Protein AF-A0A6N6KCE3-F1 (afdb_monomer_lite)

Sequence (67 aa):
MPRVIEKVAVIVHYTDGKSDEGFIPLPLASGGQAKVEFFMLNRVDDTSVLVNLLHVIRVEQSIILKE

Radius of gyration: 12.63 Å; chains: 1; bounding box: 27×25×36 Å

Organism: NCBI:txid1563222

Secondary structure (DSSP, 8-state):
-PPEEEEEEEEEEETTS-EEEEE--SSPPTTTTTSTTEEEEEETTS-EEEEEGGGEEEEEEEEEEE-

pLDDT: mean 85.39, std 13.39, range [45.5, 96.94]

Foldseek 3Di:
DDWDFPWKWKWWAFQVRDIFTATFDPPQPPVQCPPVQWGWGQGPVRDIDIDGNVGTPDMDIDTDIDD

Structure (mmCIF, N/CA/C/O backbone):
data_AF-A0A6N6KCE3-F1
#
_entry.id   AF-A0A6N6KCE3-F1
#
loop_
_atom_site.group_PDB
_atom_site.id
_atom_site.type_symbol
_atom_site.label_atom_id
_atom_site.label_alt_id
_atom_site.label_comp_id
_atom_site.label_asym_id
_atom_site.label_entity_id
_atom_site.label_seq_id
_atom_site.pdbx_PDB_ins_code
_atom_site.Cartn_x
_atom_site.Cartn_y
_atom_site.Cartn_z
_atom_site.occupancy
_atom_site.B_iso_or_equiv
_atom_site.auth_seq_id
_atom_site.auth_comp_id
_atom_site.auth_asym_id
_atom_site.auth_atom_id
_atom_site.pdbx_PDB_model_num
ATOM 1 N N . MET A 1 1 ? -16.986 13.039 20.798 1.00 62.28 1 MET A N 1
ATOM 2 C CA . MET A 1 1 ? -15.538 12.738 20.792 1.00 62.28 1 MET A CA 1
ATOM 3 C C . MET A 1 1 ? -15.047 12.810 19.348 1.00 62.28 1 MET A C 1
ATOM 5 O O . MET A 1 1 ? -15.865 12.549 18.469 1.00 62.28 1 MET A O 1
ATOM 9 N N . PRO A 1 2 ? -13.810 13.250 19.060 1.00 72.81 2 PRO A N 1
ATOM 10 C CA . PRO A 1 2 ? -13.302 13.250 17.689 1.00 72.81 2 PRO A CA 1
ATOM 11 C C . PRO A 1 2 ? -13.115 11.804 17.204 1.00 72.81 2 PRO A C 1
ATOM 13 O O . PRO A 1 2 ? -12.532 10.997 17.923 1.00 72.81 2 PRO A O 1
ATOM 16 N N . ARG A 1 3 ? -13.603 11.483 15.998 1.00 73.81 3 ARG A N 1
ATOM 17 C CA . ARG A 1 3 ? -13.369 10.177 15.359 1.00 73.81 3 ARG A CA 1
ATOM 18 C C . ARG A 1 3 ? -11.883 10.042 15.032 1.00 73.81 3 ARG A C 1
ATOM 20 O O . ARG A 1 3 ? -11.318 10.941 14.409 1.00 73.81 3 ARG A O 1
ATOM 27 N N . VAL A 1 4 ? -11.261 8.938 15.438 1.00 83.0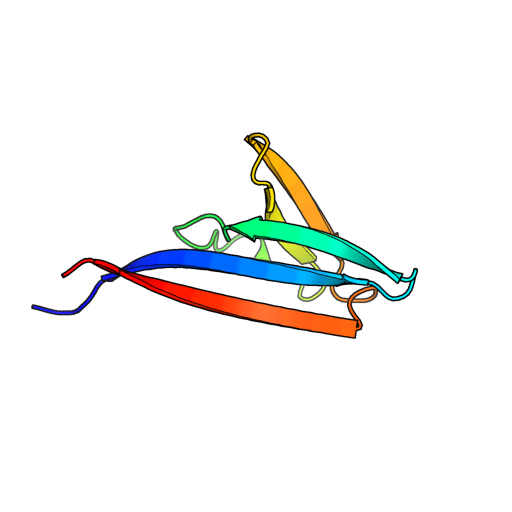0 4 VAL A N 1
ATOM 28 C CA . VAL A 1 4 ? -9.837 8.666 15.184 1.00 83.00 4 VAL A CA 1
ATOM 29 C C . VAL A 1 4 ? -9.725 7.679 14.028 1.00 83.00 4 VAL A C 1
ATOM 31 O O . VAL A 1 4 ? -10.466 6.698 13.980 1.00 83.00 4 VAL A O 1
ATOM 34 N N . ILE A 1 5 ? -8.813 7.932 13.087 1.00 85.38 5 ILE A N 1
ATOM 35 C CA . ILE A 1 5 ? -8.512 6.969 12.021 1.00 85.38 5 ILE A CA 1
ATOM 36 C C . ILE A 1 5 ? -7.894 5.730 12.667 1.00 85.38 5 ILE A C 1
ATOM 38 O O . ILE A 1 5 ? -6.824 5.809 13.266 1.00 85.38 5 ILE A O 1
ATOM 42 N N . GLU A 1 6 ? -8.572 4.594 12.541 1.00 87.62 6 GLU A N 1
ATOM 43 C CA . GLU A 1 6 ? -8.077 3.307 13.017 1.00 87.62 6 GLU A CA 1
ATOM 44 C C . GLU A 1 6 ? -7.137 2.683 11.985 1.00 87.62 6 GLU A C 1
ATOM 46 O O . GLU A 1 6 ? -6.051 2.223 12.330 1.00 87.62 6 GLU A O 1
ATOM 51 N N . LYS A 1 7 ? -7.559 2.672 10.712 1.00 88.88 7 LYS A N 1
ATOM 52 C CA . LYS A 1 7 ? -6.828 2.063 9.594 1.00 88.88 7 LYS A CA 1
ATOM 53 C C . LYS A 1 7 ? -7.151 2.771 8.281 1.00 88.88 7 LYS A C 1
ATOM 55 O O . LYS A 1 7 ? -8.233 3.331 8.111 1.00 88.88 7 LYS A O 1
ATOM 60 N N . VAL A 1 8 ? -6.231 2.681 7.325 1.00 91.56 8 VAL A N 1
ATOM 61 C CA . VAL A 1 8 ? -6.466 3.061 5.926 1.00 91.56 8 VAL A CA 1
ATOM 62 C C . VAL A 1 8 ? -6.112 1.860 5.061 1.00 91.56 8 VAL A C 1
ATOM 64 O O . VAL A 1 8 ? -4.938 1.512 4.962 1.00 91.56 8 VAL A O 1
ATOM 67 N N . ALA A 1 9 ? -7.124 1.207 4.496 1.00 94.06 9 ALA A N 1
ATOM 68 C CA . ALA A 1 9 ? -6.952 0.107 3.552 1.00 94.06 9 ALA A CA 1
ATOM 69 C C . ALA A 1 9 ? -6.711 0.673 2.151 1.00 94.06 9 ALA A C 1
ATOM 71 O O . ALA A 1 9 ? -7.358 1.652 1.772 1.00 94.06 9 ALA A O 1
ATOM 72 N N . VAL A 1 10 ? -5.787 0.078 1.402 1.00 94.62 10 VAL A N 1
ATOM 73 C CA . VAL A 1 10 ? -5.324 0.585 0.111 1.00 94.62 10 VAL A CA 1
ATOM 74 C C . VAL A 1 10 ? -5.125 -0.548 -0.889 1.00 94.62 10 VAL A C 1
ATOM 76 O O . VAL A 1 10 ? -4.573 -1.591 -0.544 1.00 94.62 10 VAL A O 1
ATOM 79 N N . ILE A 1 11 ? -5.521 -0.294 -2.137 1.00 96.25 11 ILE A N 1
ATOM 80 C CA . ILE A 1 11 ? -5.114 -1.059 -3.319 1.00 96.25 11 ILE A CA 1
ATOM 81 C C . ILE A 1 11 ? -4.292 -0.131 -4.211 1.00 96.25 11 ILE A C 1
ATOM 83 O O . ILE A 1 11 ? -4.755 0.943 -4.606 1.00 96.25 11 ILE A O 1
ATOM 87 N N . VAL A 1 12 ? -3.068 -0.536 -4.522 1.00 95.88 12 VAL A N 1
ATOM 88 C CA . VAL A 1 12 ? -2.146 0.191 -5.394 1.00 95.88 12 VAL A CA 1
ATOM 89 C C . VAL A 1 12 ? -2.104 -0.509 -6.736 1.00 95.88 12 VAL A C 1
ATOM 91 O O . VAL A 1 12 ? -1.831 -1.701 -6.779 1.00 95.88 12 VAL A O 1
ATOM 94 N N . HIS A 1 13 ? -2.330 0.223 -7.823 1.00 96.94 13 HIS A N 1
ATOM 95 C CA . HIS A 1 13 ? -2.206 -0.286 -9.188 1.00 96.94 13 HIS A CA 1
ATOM 96 C C . HIS A 1 13 ? -0.968 0.310 -9.851 1.00 96.94 13 HIS A C 1
ATOM 98 O O . HIS A 1 13 ? -0.811 1.537 -9.891 1.00 96.94 13 HIS A O 1
ATOM 104 N N . TYR A 1 14 ? -0.106 -0.550 -10.384 1.00 96.25 14 TYR A N 1
ATOM 105 C CA . TYR A 1 14 ? 1.181 -0.170 -10.958 1.00 96.25 14 TYR A CA 1
ATOM 106 C C . TYR A 1 14 ? 1.146 -0.063 -12.487 1.00 96.25 14 TYR A C 1
ATOM 108 O O . TYR A 1 14 ? 0.266 -0.600 -13.160 1.00 96.25 14 TYR A O 1
ATOM 116 N N . THR A 1 15 ? 2.143 0.616 -13.056 1.00 95.44 15 THR A N 1
ATOM 117 C CA . THR A 1 15 ? 2.327 0.752 -14.512 1.00 95.44 15 THR A CA 1
ATOM 118 C C . THR A 1 15 ? 2.624 -0.573 -15.218 1.00 95.44 15 THR A C 1
ATOM 120 O O . THR A 1 15 ? 2.380 -0.680 -16.418 1.00 95.44 15 THR A O 1
ATOM 123 N N . ASP A 1 16 ? 3.124 -1.583 -14.499 1.00 95.38 16 ASP A N 1
ATOM 124 C CA . ASP A 1 16 ? 3.389 -2.929 -15.026 1.00 95.38 16 ASP A CA 1
ATOM 125 C C . ASP A 1 16 ? 2.148 -3.846 -15.018 1.00 95.38 16 ASP A C 1
ATOM 127 O O . ASP A 1 16 ? 2.237 -5.011 -15.408 1.00 95.38 16 ASP A O 1
ATOM 131 N N . GLY A 1 17 ? 0.991 -3.325 -14.593 1.00 95.69 17 GLY A N 1
ATOM 132 C CA . GLY A 1 17 ? -0.276 -4.051 -14.527 1.00 95.69 17 GLY A CA 1
ATOM 133 C C . GLY A 1 17 ? -0.465 -4.900 -13.269 1.00 95.69 17 GLY A C 1
ATOM 134 O O . GLY A 1 17 ? -1.492 -5.568 -13.156 1.00 95.69 17 GLY A O 1
ATOM 135 N N . LYS A 1 18 ? 0.486 -4.895 -12.326 1.00 95.31 18 LYS A N 1
ATOM 136 C CA . LYS A 1 18 ? 0.318 -5.552 -11.023 1.00 95.31 18 LYS A CA 1
ATOM 137 C C . LYS A 1 18 ? -0.420 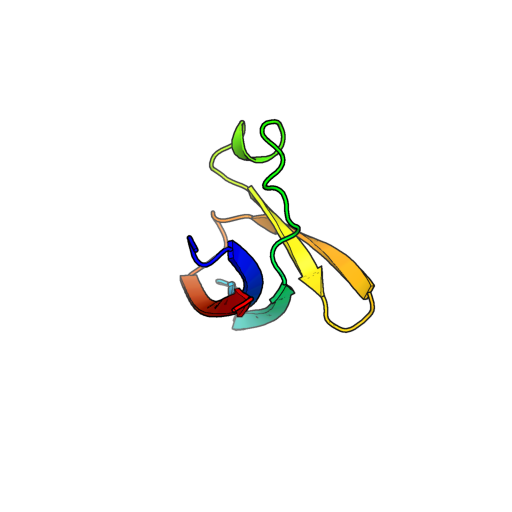-4.653 -10.038 1.00 95.31 18 LYS A C 1
ATOM 139 O O . LYS A 1 18 ? -0.491 -3.433 -10.217 1.00 95.31 18 LYS A O 1
ATOM 144 N N . SER A 1 19 ? -0.875 -5.268 -8.949 1.00 95.94 19 SER A N 1
ATOM 145 C CA . SER A 1 19 ? -1.454 -4.555 -7.817 1.00 95.94 19 SER A CA 1
ATOM 146 C C . SER A 1 19 ? -0.936 -5.096 -6.489 1.00 95.94 19 SER A C 1
ATOM 148 O O . SER A 1 19 ? -0.637 -6.283 -6.372 1.00 95.94 19 SER A O 1
ATOM 150 N N . ASP A 1 20 ? -0.845 -4.213 -5.498 1.00 95.38 20 ASP A N 1
ATOM 151 C CA . ASP A 1 20 ? -0.605 -4.566 -4.100 1.00 95.38 20 ASP A CA 1
ATOM 152 C C . ASP A 1 20 ? -1.790 -4.118 -3.243 1.00 95.38 20 ASP A C 1
ATOM 154 O O . ASP A 1 20 ? -2.323 -3.023 -3.425 1.00 95.38 20 ASP A O 1
ATOM 158 N N . GLU A 1 21 ? -2.162 -4.947 -2.273 1.00 95.75 21 GLU A N 1
ATOM 159 C CA . GLU A 1 21 ? -3.252 -4.682 -1.336 1.00 95.75 21 GLU A CA 1
ATOM 160 C C . GLU A 1 21 ? -2.724 -4.688 0.095 1.00 95.75 21 GLU A C 1
ATOM 162 O O . GLU A 1 21 ? -1.917 -5.544 0.472 1.00 95.75 21 GLU A O 1
ATOM 167 N N . GLY A 1 22 ? -3.177 -3.739 0.910 1.00 95.19 22 GLY A N 1
ATOM 168 C CA . GLY A 1 22 ? -2.714 -3.649 2.286 1.00 95.19 22 GLY A CA 1
ATOM 169 C C . GLY A 1 22 ? -3.240 -2.449 3.054 1.00 95.19 22 GLY A C 1
ATOM 170 O O . GLY A 1 22 ? -4.275 -1.869 2.734 1.00 95.19 22 GLY A O 1
ATOM 171 N N . PHE A 1 23 ? -2.499 -2.072 4.088 1.00 93.94 23 PHE A N 1
ATOM 172 C CA . PHE A 1 23 ? -2.823 -0.980 4.990 1.00 93.94 23 PHE A CA 1
ATOM 173 C C . PHE A 1 23 ? -1.674 0.017 5.080 1.00 93.94 23 PHE A C 1
ATOM 175 O O . PHE A 1 23 ? -0.500 -0.359 5.117 1.00 93.94 23 PHE A O 1
ATOM 182 N N . ILE A 1 24 ? -2.014 1.300 5.180 1.00 90.94 24 ILE A N 1
ATOM 183 C CA . ILE A 1 24 ? -1.035 2.333 5.513 1.00 90.94 24 ILE A CA 1
ATOM 184 C C . ILE A 1 24 ? -0.660 2.193 6.996 1.00 90.94 24 ILE A C 1
ATOM 186 O O . ILE A 1 24 ? -1.560 2.187 7.844 1.00 90.94 24 ILE A O 1
ATOM 190 N N . PRO A 1 25 ? 0.636 2.098 7.342 1.00 87.19 25 PRO A N 1
ATOM 191 C CA . PRO A 1 25 ? 1.066 2.080 8.731 1.00 87.19 25 PRO A CA 1
ATOM 192 C C . PRO A 1 25 ? 0.748 3.417 9.411 1.00 87.19 25 PRO A C 1
ATOM 194 O O . PRO A 1 25 ? 1.070 4.491 8.896 1.00 87.19 25 PRO A O 1
ATOM 197 N N . LEU A 1 26 ? 0.119 3.334 10.587 1.00 84.75 26 LEU A N 1
ATOM 198 C CA . LEU A 1 26 ? -0.212 4.472 11.443 1.00 84.75 26 LEU A CA 1
ATOM 199 C C . LEU A 1 26 ? 0.553 4.374 12.779 1.00 84.75 26 LEU A C 1
ATOM 201 O O . LEU A 1 26 ? 0.697 3.269 13.304 1.00 84.75 26 LEU A O 1
ATOM 205 N N . PRO A 1 27 ? 1.009 5.500 13.364 1.00 78.31 27 PRO A N 1
ATOM 206 C CA . PRO A 1 27 ? 0.928 6.860 12.827 1.00 78.31 27 PRO A CA 1
ATOM 207 C C . PRO A 1 27 ? 1.808 7.032 11.582 1.00 78.31 27 PRO A C 1
ATOM 209 O O . PRO A 1 27 ? 2.808 6.334 11.420 1.00 78.31 27 PRO A O 1
ATOM 212 N N . LEU A 1 28 ? 1.439 7.970 10.703 1.00 71.38 28 LEU A N 1
ATOM 213 C CA . LEU A 1 28 ?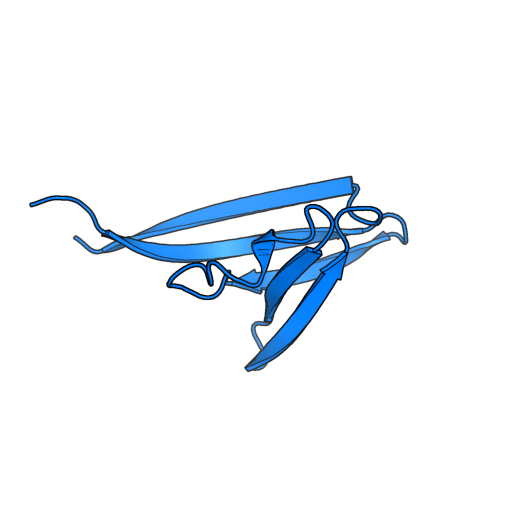 2.258 8.293 9.535 1.00 71.38 28 LEU A CA 1
ATOM 214 C C . LEU A 1 28 ? 3.652 8.713 10.013 1.00 71.38 28 LEU A C 1
ATOM 216 O O . LEU A 1 28 ? 3.798 9.693 10.746 1.00 71.38 28 LEU A O 1
ATOM 220 N N . ALA A 1 29 ? 4.678 7.958 9.622 1.00 65.50 29 ALA A N 1
ATOM 221 C CA . ALA A 1 29 ? 6.048 8.289 9.972 1.00 65.50 29 ALA A CA 1
ATOM 222 C C . ALA A 1 29 ? 6.449 9.594 9.269 1.00 65.50 29 ALA A C 1
ATOM 224 O O . ALA A 1 29 ? 6.536 9.649 8.042 1.00 65.50 29 ALA A O 1
ATOM 225 N N . SER A 1 30 ? 6.749 10.633 10.050 1.00 57.28 30 SER A N 1
ATOM 226 C CA . SER A 1 30 ? 7.210 11.938 9.555 1.00 57.28 30 SER A CA 1
ATOM 227 C C . SER A 1 30 ? 8.478 11.848 8.694 1.00 57.28 30 SER A C 1
ATOM 229 O O . SER A 1 30 ? 8.693 12.687 7.825 1.00 57.28 30 SER A O 1
ATOM 231 N N . GLY A 1 31 ? 9.303 10.813 8.894 1.00 50.06 31 GLY A N 1
ATOM 232 C CA . GLY A 1 31 ? 10.547 10.593 8.148 1.00 50.06 31 GLY A CA 1
ATOM 233 C C . GLY A 1 31 ? 10.398 9.855 6.811 1.00 50.06 31 GLY A C 1
ATOM 234 O O . GLY A 1 31 ? 11.306 9.924 5.988 1.00 50.06 31 GLY A O 1
ATOM 235 N N . GLY A 1 32 ? 9.275 9.167 6.569 1.00 48.53 32 GLY A N 1
ATOM 236 C CA . GLY A 1 32 ? 9.066 8.372 5.348 1.00 48.53 32 GLY A CA 1
ATOM 237 C C . GLY A 1 32 ? 8.556 9.183 4.154 1.00 48.53 32 GLY A C 1
ATOM 238 O O . GLY A 1 32 ? 8.806 8.813 3.014 1.00 48.53 32 GLY A O 1
ATOM 239 N N . GLN A 1 33 ? 7.895 10.316 4.416 1.00 51.91 33 GLN A N 1
ATOM 240 C CA . GLN A 1 33 ? 7.357 11.228 3.395 1.00 51.91 33 GLN A CA 1
ATOM 241 C C . GLN A 1 33 ? 8.385 12.243 2.864 1.00 51.91 33 GLN A C 1
ATOM 243 O O . GLN A 1 33 ? 8.082 13.002 1.947 1.00 51.91 33 GLN A O 1
ATOM 248 N N . ALA A 1 34 ? 9.610 12.269 3.407 1.00 45.50 34 ALA A N 1
ATOM 249 C CA . ALA A 1 34 ? 10.647 13.220 2.990 1.00 45.50 34 ALA A CA 1
ATOM 250 C C . ALA A 1 34 ? 11.205 12.944 1.578 1.00 45.50 34 ALA A C 1
ATOM 252 O O . ALA A 1 34 ? 11.884 13.794 1.004 1.00 45.50 34 ALA A O 1
ATOM 253 N N . LYS A 1 35 ? 10.886 11.786 0.987 1.00 55.09 35 LYS A N 1
ATOM 254 C CA . LYS A 1 35 ? 10.968 11.573 -0.459 1.00 55.09 35 LYS A CA 1
ATOM 255 C C . LYS A 1 35 ? 9.544 11.396 -0.967 1.00 55.09 35 LYS A C 1
ATOM 257 O O . LYS A 1 35 ? 8.961 10.336 -0.784 1.00 55.09 35 LYS A O 1
ATOM 262 N N . VAL A 1 36 ? 9.017 12.436 -1.614 1.00 63.88 36 VAL A N 1
ATOM 263 C CA . VAL A 1 36 ? 7.665 12.547 -2.213 1.00 63.88 36 VAL A CA 1
ATOM 264 C C . VAL A 1 36 ? 7.306 11.372 -3.147 1.00 63.88 36 VAL A C 1
ATOM 266 O O . VAL A 1 36 ? 6.166 11.220 -3.562 1.00 63.88 36 VAL A O 1
ATOM 269 N N . GLU A 1 37 ? 8.274 10.516 -3.456 1.00 78.38 37 GLU A N 1
ATOM 270 C CA . GLU A 1 37 ? 8.201 9.409 -4.398 1.00 78.38 37 GLU A CA 1
ATOM 271 C C . GLU A 1 37 ? 7.831 8.063 -3.761 1.00 78.38 37 GLU A C 1
ATOM 273 O O . GLU A 1 37 ? 7.579 7.127 -4.510 1.00 78.38 37 GLU A O 1
ATOM 278 N N . PHE A 1 38 ? 7.796 7.913 -2.428 1.00 85.25 38 PHE A N 1
ATOM 279 C CA . PHE A 1 38 ? 7.525 6.607 -1.811 1.00 85.25 38 PHE A CA 1
ATOM 280 C C . PHE A 1 38 ? 6.562 6.653 -0.622 1.00 85.25 38 PHE A C 1
ATOM 282 O O . PHE A 1 38 ? 6.535 7.618 0.139 1.00 85.25 38 PHE A O 1
ATOM 289 N N . PHE A 1 39 ? 5.826 5.559 -0.406 1.00 85.06 39 PHE A N 1
ATOM 290 C CA . PHE A 1 39 ? 5.142 5.292 0.862 1.00 85.06 39 PHE A CA 1
ATOM 291 C C . PHE A 1 39 ? 5.250 3.818 1.266 1.00 85.06 39 PHE A C 1
ATOM 293 O O . PHE A 1 39 ? 5.514 2.952 0.437 1.00 85.06 39 PHE A O 1
ATOM 300 N N . MET A 1 40 ? 5.072 3.531 2.555 1.00 89.19 40 MET A N 1
ATOM 301 C CA . MET A 1 40 ? 5.083 2.162 3.076 1.00 89.19 40 MET A CA 1
ATOM 302 C C . MET A 1 40 ? 3.671 1.571 3.051 1.00 89.19 40 MET A C 1
ATOM 304 O O . MET A 1 40 ? 2.736 2.214 3.525 1.00 89.19 40 MET A O 1
ATOM 308 N N . LEU A 1 41 ? 3.532 0.342 2.561 1.00 92.25 41 LEU A N 1
ATOM 309 C CA . LEU A 1 41 ? 2.294 -0.432 2.590 1.00 92.25 41 LEU A CA 1
ATOM 310 C C . LEU A 1 41 ? 2.540 -1.746 3.339 1.00 92.25 41 LEU A C 1
ATOM 312 O O . LEU A 1 41 ? 3.438 -2.505 2.977 1.00 92.25 41 LEU A O 1
ATOM 316 N N . ASN A 1 42 ? 1.737 -2.021 4.365 1.00 93.75 42 ASN A N 1
ATOM 317 C CA . ASN A 1 42 ? 1.716 -3.321 5.033 1.00 93.75 42 ASN A CA 1
ATOM 318 C C . ASN A 1 42 ? 0.708 -4.217 4.323 1.00 93.75 42 ASN A C 1
ATOM 320 O O . ASN A 1 42 ? -0.492 -3.955 4.384 1.00 93.75 42 ASN A O 1
ATOM 324 N N . ARG A 1 43 ? 1.190 -5.246 3.634 1.00 94.44 43 ARG A N 1
ATOM 325 C CA . ARG A 1 43 ? 0.354 -6.225 2.948 1.00 94.44 43 ARG A CA 1
ATOM 326 C C . ARG A 1 43 ? -0.437 -7.071 3.942 1.00 94.44 43 ARG A C 1
ATOM 328 O O . ARG A 1 43 ? -0.138 -7.128 5.132 1.00 94.44 43 ARG A O 1
ATOM 335 N N . VAL A 1 44 ? -1.460 -7.742 3.424 1.00 88.75 44 VAL A N 1
ATOM 336 C CA . VAL A 1 44 ? -2.338 -8.636 4.199 1.00 88.75 44 VAL A CA 1
ATOM 337 C C . VAL A 1 44 ? -1.593 -9.868 4.740 1.00 88.75 44 VAL A C 1
ATOM 339 O O . VAL A 1 44 ? -2.035 -10.466 5.713 1.00 88.75 44 VAL A O 1
ATOM 342 N N . ASP A 1 45 ? -0.457 -10.232 4.143 1.00 92.12 45 ASP A N 1
ATOM 343 C CA . ASP A 1 45 ? 0.410 -11.345 4.558 1.00 92.12 45 ASP A CA 1
ATOM 344 C C . ASP A 1 45 ? 1.475 -10.948 5.601 1.00 92.12 45 ASP A C 1
ATOM 346 O O . ASP A 1 45 ? 2.474 -11.648 5.767 1.00 92.12 45 ASP A O 1
ATOM 350 N N . ASP A 1 46 ? 1.277 -9.813 6.278 1.00 87.31 46 ASP A N 1
ATOM 351 C CA . ASP A 1 46 ? 2.187 -9.217 7.264 1.00 87.31 46 ASP A CA 1
ATOM 352 C C . ASP A 1 46 ? 3.571 -8.819 6.716 1.00 87.31 46 ASP A C 1
ATOM 354 O O . ASP A 1 46 ? 4.467 -8.444 7.479 1.00 87.31 46 ASP A O 1
ATOM 358 N N . THR A 1 47 ? 3.762 -8.829 5.392 1.00 93.88 47 THR A N 1
ATOM 359 C CA . THR A 1 47 ? 4.957 -8.250 4.769 1.00 93.88 47 THR A CA 1
ATOM 360 C C . THR A 1 47 ? 4.783 -6.754 4.524 1.00 93.88 47 THR A C 1
ATOM 362 O O . THR A 1 47 ? 3.678 -6.250 4.327 1.00 93.88 47 THR A O 1
ATOM 365 N N . SER A 1 48 ? 5.888 -6.011 4.505 1.00 91.62 48 SER A N 1
ATOM 366 C CA . SER A 1 48 ? 5.879 -4.589 4.151 1.00 91.62 48 SER A CA 1
ATOM 367 C C . SER A 1 48 ? 6.544 -4.362 2.799 1.00 91.62 48 SER A C 1
ATOM 369 O O . SER A 1 48 ? 7.577 -4.960 2.489 1.00 91.62 48 SER A O 1
ATOM 371 N N . VAL A 1 49 ? 5.977 -3.456 2.005 1.00 91.25 49 VAL A N 1
ATOM 372 C CA . VAL A 1 49 ? 6.542 -3.013 0.730 1.00 91.25 49 VAL A CA 1
ATOM 373 C C . VAL A 1 49 ? 6.673 -1.497 0.696 1.00 91.25 49 VAL A C 1
ATOM 375 O O . VAL A 1 49 ? 5.801 -0.760 1.157 1.00 91.25 49 VAL A O 1
ATOM 378 N N . LEU A 1 50 ? 7.783 -1.030 0.126 1.00 90.19 50 LEU A N 1
ATOM 379 C CA . LEU A 1 50 ? 7.979 0.374 -0.197 1.00 90.19 50 LEU A CA 1
ATOM 380 C C . LEU A 1 50 ? 7.426 0.635 -1.602 1.00 90.19 50 LEU A C 1
ATOM 382 O O . LEU A 1 50 ? 8.007 0.217 -2.603 1.00 90.19 50 LEU A O 1
ATOM 386 N N . VAL A 1 51 ? 6.293 1.320 -1.668 1.00 90.88 51 VAL A N 1
ATOM 387 C CA . VAL A 1 51 ? 5.595 1.658 -2.907 1.00 90.88 51 VAL A CA 1
ATOM 388 C C . VAL A 1 51 ? 6.258 2.874 -3.538 1.00 90.88 51 VAL A C 1
ATOM 390 O O . VAL A 1 51 ? 6.329 3.918 -2.900 1.00 90.88 51 VAL A O 1
ATOM 393 N N . ASN A 1 52 ? 6.717 2.754 -4.787 1.00 90.56 52 ASN A N 1
ATOM 394 C CA . ASN A 1 52 ? 7.238 3.875 -5.572 1.00 90.56 52 ASN A CA 1
ATOM 395 C C . ASN A 1 52 ? 6.108 4.543 -6.366 1.00 90.56 52 ASN A C 1
ATOM 397 O O . ASN A 1 52 ? 5.642 3.987 -7.358 1.00 90.56 52 ASN A O 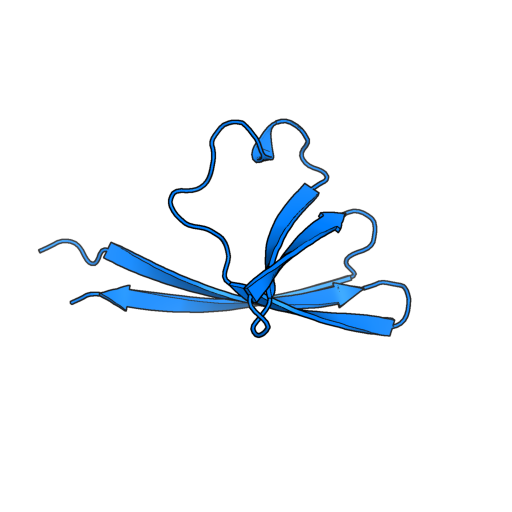1
ATOM 401 N N . LEU A 1 53 ? 5.718 5.751 -5.966 1.00 88.69 53 LEU A N 1
ATOM 402 C CA . LEU A 1 53 ? 4.653 6.550 -6.569 1.00 88.69 53 LEU A CA 1
ATOM 403 C C . LEU A 1 53 ? 4.909 6.906 -8.042 1.00 88.69 53 LEU A C 1
ATOM 405 O O . LEU A 1 53 ? 3.947 7.120 -8.770 1.00 88.69 53 LEU A O 1
ATOM 409 N N . LEU A 1 54 ? 6.162 6.897 -8.516 1.00 90.62 54 LEU A N 1
ATOM 410 C CA . LEU A 1 54 ? 6.480 7.089 -9.942 1.00 90.62 54 LEU A CA 1
ATOM 411 C C . LEU A 1 54 ? 6.036 5.912 -10.824 1.00 90.62 54 LEU A C 1
ATOM 413 O O . LEU A 1 54 ? 5.922 6.061 -12.038 1.00 90.62 54 LEU A O 1
ATOM 417 N N . HIS A 1 55 ? 5.785 4.746 -10.226 1.00 92.50 55 HIS A N 1
ATOM 418 C CA . HIS A 1 55 ? 5.306 3.549 -10.918 1.00 92.50 55 HIS A CA 1
ATOM 419 C C . HIS A 1 55 ? 3.839 3.235 -10.606 1.00 92.50 55 HIS A C 1
ATOM 421 O O . HIS A 1 55 ? 3.364 2.158 -10.955 1.00 92.50 55 HIS A O 1
ATOM 427 N N . VAL A 1 56 ? 3.113 4.150 -9.957 1.00 93.75 56 VAL A N 1
ATOM 428 C CA . VAL A 1 56 ? 1.700 3.977 -9.598 1.00 93.75 56 VAL A CA 1
ATOM 429 C C . VAL A 1 56 ? 0.820 4.736 -10.584 1.00 93.75 56 VAL A C 1
ATOM 431 O O . VAL A 1 56 ? 1.023 5.924 -10.821 1.00 93.75 56 VAL A O 1
ATOM 434 N N . ILE A 1 57 ? -0.190 4.062 -11.132 1.00 95.81 57 ILE A N 1
ATOM 435 C CA . ILE A 1 57 ? -1.194 4.686 -12.010 1.00 95.81 57 ILE A CA 1
ATOM 436 C C . ILE A 1 57 ? -2.467 5.069 -11.258 1.00 95.81 57 ILE A C 1
ATOM 438 O O . ILE A 1 57 ? -3.155 6.015 -11.638 1.00 95.81 57 ILE A O 1
ATOM 442 N N . ARG A 1 58 ? -2.809 4.324 -10.201 1.00 94.94 58 ARG A N 1
ATOM 443 C CA . ARG A 1 58 ? -4.041 4.517 -9.434 1.00 94.94 58 ARG A CA 1
ATOM 444 C C . ARG A 1 58 ? -3.878 3.973 -8.022 1.00 94.94 58 ARG A C 1
ATOM 446 O O . ARG A 1 58 ? -3.300 2.910 -7.825 1.00 94.94 58 ARG A O 1
ATOM 453 N N . VAL A 1 59 ? -4.463 4.683 -7.063 1.00 93.44 59 VAL A N 1
ATOM 454 C CA . VAL A 1 59 ? -4.618 4.228 -5.681 1.00 93.44 59 VAL A CA 1
ATOM 455 C C . VAL A 1 59 ? -6.101 4.243 -5.337 1.00 93.44 59 VAL A C 1
ATOM 457 O O . VAL A 1 59 ? -6.784 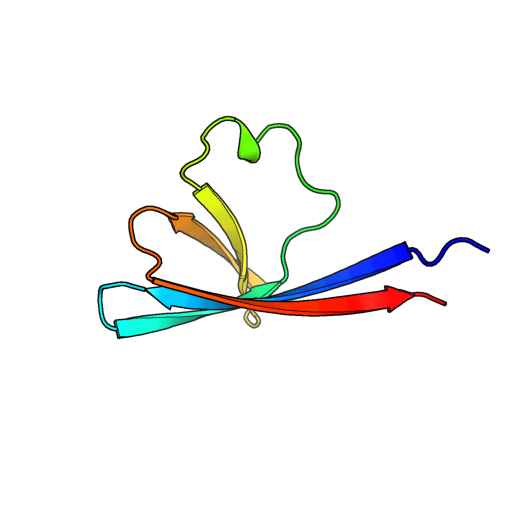5.242 -5.559 1.00 93.44 59 VAL A O 1
ATOM 460 N N . GLU A 1 60 ? -6.602 3.134 -4.809 1.00 96.25 60 GLU A N 1
ATOM 461 C CA . GLU A 1 60 ? -7.931 3.042 -4.206 1.00 96.25 60 GLU A CA 1
ATOM 462 C C . GLU A 1 60 ? -7.770 2.963 -2.694 1.00 96.25 60 GLU A C 1
ATOM 464 O O . GLU A 1 60 ? -6.892 2.250 -2.215 1.00 96.25 60 GLU A O 1
ATOM 469 N N . GLN A 1 61 ? -8.586 3.701 -1.939 1.00 93.44 61 GLN A N 1
ATOM 470 C CA . GLN A 1 61 ? -8.454 3.765 -0.484 1.00 93.44 61 GLN A CA 1
ATOM 471 C C . GLN A 1 61 ? -9.802 3.729 0.235 1.00 93.44 61 GLN A C 1
ATOM 473 O O . GLN A 1 61 ? -10.793 4.280 -0.247 1.00 93.44 61 GLN A O 1
ATOM 478 N N . SER A 1 62 ? -9.804 3.143 1.431 1.00 94.50 62 SER A N 1
ATOM 479 C CA . SER A 1 62 ? -10.924 3.164 2.371 1.00 94.50 62 SER A CA 1
ATOM 480 C C . SER A 1 62 ? -10.429 3.477 3.782 1.00 94.50 62 SER A C 1
ATOM 482 O O . SER A 1 62 ? -9.465 2.877 4.262 1.00 94.50 62 SER A O 1
ATOM 484 N N . 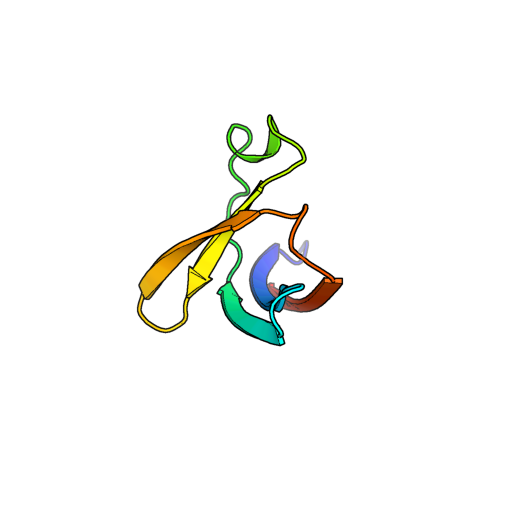ILE A 1 63 ? -11.076 4.437 4.445 1.00 91.19 63 ILE A N 1
ATOM 485 C CA . ILE A 1 63 ? -10.710 4.897 5.790 1.00 91.19 63 ILE A CA 1
ATOM 486 C C . ILE A 1 63 ? -11.645 4.245 6.805 1.00 91.19 63 ILE A C 1
ATOM 488 O O . ILE A 1 63 ? -12.861 4.419 6.741 1.00 91.19 63 ILE A O 1
ATOM 492 N N . ILE A 1 64 ? -11.061 3.542 7.771 1.00 88.56 64 ILE A N 1
ATOM 493 C CA . ILE A 1 64 ? -11.769 2.912 8.883 1.00 88.56 64 ILE A CA 1
ATOM 494 C C . ILE A 1 64 ? -11.597 3.810 10.107 1.00 88.56 64 ILE A C 1
ATOM 496 O O . ILE A 1 64 ? -10.476 4.152 10.491 1.00 88.56 64 ILE A O 1
ATOM 500 N N . LEU A 1 65 ? -12.718 4.224 10.693 1.00 87.94 65 LEU A N 1
ATOM 501 C CA . LEU A 1 65 ? -12.764 5.123 11.843 1.00 87.94 65 LEU A CA 1
ATOM 502 C C . LEU A 1 65 ? -13.140 4.339 13.098 1.00 87.94 65 LEU A C 1
ATOM 504 O O . LEU A 1 65 ? -14.069 3.536 13.060 1.00 87.94 65 LEU A O 1
ATOM 508 N N . LYS A 1 66 ? -12.467 4.641 14.208 1.00 83.44 66 LYS A N 1
ATOM 509 C CA . LYS A 1 66 ? -12.874 4.199 15.540 1.00 83.44 66 LYS A CA 1
ATOM 510 C C . LYS A 1 66 ? -13.894 5.187 16.117 1.00 83.44 66 LYS A C 1
ATOM 512 O O . LYS A 1 66 ? -13.691 6.403 16.001 1.00 83.44 66 LYS A O 1
ATOM 517 N N . GLU A 1 67 ? -14.979 4.653 16.685 1.00 73.50 67 GLU A N 1
ATOM 518 C CA . GLU A 1 67 ? -16.034 5.419 17.375 1.00 73.50 67 GLU A CA 1
ATOM 519 C C . GLU A 1 67 ? -15.534 6.139 18.634 1.00 73.50 67 GLU A C 1
ATOM 521 O O . GLU A 1 67 ? -14.679 5.570 19.357 1.00 73.50 67 GLU A O 1
#